Protein AF-A0A2W5A870-F1 (afdb_monomer)

Structure (mmCIF, N/CA/C/O backbone):
data_AF-A0A2W5A870-F1
#
_entry.id   AF-A0A2W5A870-F1
#
loop_
_atom_site.group_PDB
_atom_site.id
_atom_site.type_symbol
_atom_site.label_atom_id
_atom_site.label_alt_id
_atom_site.label_comp_id
_atom_site.label_asym_id
_atom_site.label_entity_id
_atom_site.label_seq_id
_atom_site.pdbx_PDB_ins_code
_atom_site.Cartn_x
_atom_site.Cartn_y
_atom_site.Cartn_z
_atom_site.occupancy
_atom_site.B_iso_or_equiv
_atom_site.auth_seq_id
_atom_site.auth_comp_id
_atom_site.auth_asym_id
_atom_site.auth_atom_id
_atom_site.pdbx_PDB_model_num
ATOM 1 N N . PRO A 1 1 ? -12.990 18.450 4.134 1.00 80.12 1 PRO A N 1
ATOM 2 C CA . PRO A 1 1 ? -13.232 18.215 2.689 1.00 80.12 1 PRO A CA 1
ATOM 3 C C . PRO A 1 1 ? -13.117 16.710 2.449 1.00 80.12 1 PRO A C 1
ATOM 5 O O . PRO A 1 1 ? -12.076 16.160 2.776 1.00 80.12 1 PRO A O 1
ATOM 8 N N . TRP A 1 2 ? -14.183 16.043 2.010 1.00 91.25 2 TRP A N 1
ATOM 9 C CA . TRP A 1 2 ? -14.187 14.601 1.727 1.00 91.25 2 TRP A CA 1
ATOM 10 C C . TRP A 1 2 ? -15.063 14.355 0.495 1.00 91.25 2 TRP A C 1
ATOM 12 O O . TRP A 1 2 ? -16.096 15.024 0.389 1.00 91.25 2 TRP A O 1
ATOM 22 N N . PRO A 1 3 ? -14.696 13.434 -0.412 1.00 95.00 3 PRO A N 1
ATOM 23 C CA . PRO A 1 3 ? -13.519 12.553 -0.382 1.00 95.00 3 PRO A CA 1
ATOM 24 C C . PRO A 1 3 ? -12.206 13.253 -0.792 1.00 95.00 3 PRO A C 1
ATOM 26 O O . PRO A 1 3 ? -12.227 14.290 -1.452 1.00 95.00 3 PRO A O 1
ATOM 29 N N . VAL A 1 4 ? -11.060 12.677 -0.406 1.00 97.00 4 VAL A N 1
ATOM 30 C CA . VAL A 1 4 ? -9.706 13.128 -0.784 1.00 97.00 4 VAL A CA 1
ATOM 31 C C . VAL A 1 4 ? -8.870 11.936 -1.245 1.00 97.00 4 VAL A C 1
ATOM 33 O O . VAL A 1 4 ? -8.801 10.916 -0.562 1.00 97.00 4 VAL A O 1
ATOM 36 N N . PHE A 1 5 ? -8.207 12.085 -2.388 1.00 96.75 5 PHE A N 1
ATOM 37 C CA . PHE A 1 5 ? -7.164 11.179 -2.860 1.00 96.75 5 PHE A CA 1
ATOM 38 C C . PHE A 1 5 ? -5.795 11.805 -2.589 1.00 96.75 5 PHE A C 1
ATOM 40 O O . PHE A 1 5 ? -5.595 12.988 -2.866 1.00 96.75 5 PHE A O 1
ATOM 47 N N . VAL A 1 6 ? -4.872 11.020 -2.038 1.00 96.44 6 VAL A N 1
ATOM 48 C CA . VAL A 1 6 ? -3.509 11.451 -1.711 1.00 96.44 6 VAL A CA 1
ATOM 49 C C . VAL A 1 6 ? -2.522 10.504 -2.379 1.00 96.44 6 VAL A C 1
ATOM 51 O O . VAL A 1 6 ? -2.672 9.286 -2.297 1.00 96.44 6 VAL A O 1
ATOM 54 N N . THR A 1 7 ? -1.509 11.082 -3.016 1.00 96.25 7 THR A N 1
ATOM 55 C CA . THR A 1 7 ? -0.355 10.375 -3.574 1.00 96.25 7 THR A CA 1
ATOM 56 C C . THR A 1 7 ? 0.895 11.231 -3.414 1.00 96.25 7 THR A C 1
ATOM 58 O O . THR A 1 7 ? 0.794 12.440 -3.183 1.00 96.25 7 THR A O 1
ATOM 61 N N . THR A 1 8 ? 2.067 10.619 -3.538 1.00 92.81 8 THR A N 1
ATOM 62 C CA . THR A 1 8 ? 3.353 11.319 -3.608 1.00 92.81 8 THR A CA 1
ATOM 63 C C . THR A 1 8 ? 3.679 11.728 -5.052 1.00 92.81 8 THR A C 1
ATOM 65 O O . THR A 1 8 ? 3.070 11.239 -6.006 1.00 92.81 8 THR A O 1
ATOM 68 N N . ALA A 1 9 ? 4.597 12.686 -5.216 1.00 92.62 9 ALA A N 1
ATOM 69 C CA . ALA A 1 9 ? 4.951 13.275 -6.516 1.00 92.62 9 ALA A CA 1
ATOM 70 C C . ALA A 1 9 ? 6.066 12.517 -7.268 1.00 92.62 9 ALA A C 1
ATOM 72 O O . ALA A 1 9 ? 6.375 12.839 -8.410 1.00 92.62 9 ALA A O 1
ATOM 73 N N . ASP A 1 10 ? 6.657 11.512 -6.633 1.00 92.69 10 ASP A N 1
ATOM 74 C CA . ASP A 1 10 ? 7.786 10.687 -7.083 1.00 92.69 10 ASP A CA 1
ATOM 75 C C . ASP A 1 10 ? 7.358 9.416 -7.843 1.00 92.69 10 ASP A C 1
ATOM 77 O O . ASP A 1 10 ? 8.145 8.480 -7.968 1.00 92.69 10 ASP A O 1
ATOM 81 N N . HIS A 1 11 ? 6.126 9.375 -8.371 1.00 90.12 11 HIS A N 1
ATOM 82 C CA . HIS A 1 11 ? 5.597 8.253 -9.162 1.00 90.12 11 HIS A CA 1
ATOM 83 C C . HIS A 1 11 ? 5.514 8.594 -10.661 1.00 90.12 11 HIS A C 1
ATOM 85 O O . HIS A 1 11 ? 4.417 8.839 -11.177 1.00 90.12 11 HIS A O 1
ATOM 91 N N . PRO A 1 12 ? 6.631 8.580 -11.411 1.00 92.69 12 PRO A N 1
ATOM 92 C CA . PRO A 1 12 ? 6.617 8.902 -12.841 1.00 92.69 12 PRO A CA 1
ATOM 93 C C . PRO A 1 12 ? 5.851 7.873 -13.687 1.00 92.69 12 PRO A C 1
ATOM 95 O O . PRO A 1 12 ? 5.438 8.174 -14.805 1.00 92.69 12 PRO A O 1
ATOM 98 N N . LEU A 1 13 ? 5.643 6.659 -13.166 1.00 95.06 13 LEU A N 1
ATOM 99 C CA . LEU A 1 13 ? 4.970 5.568 -13.875 1.00 95.06 13 LEU A CA 1
ATOM 100 C C . LEU A 1 13 ? 3.461 5.493 -13.614 1.00 95.06 13 LEU A C 1
ATOM 102 O O . LEU A 1 13 ? 2.789 4.689 -14.271 1.00 95.06 13 LEU A O 1
ATOM 106 N N . LEU A 1 14 ? 2.930 6.321 -12.702 1.00 96.06 14 LEU A N 1
ATOM 107 C CA . LEU A 1 14 ? 1.525 6.297 -12.297 1.00 96.06 14 LEU A CA 1
ATOM 108 C C . LEU A 1 14 ? 0.602 6.591 -13.483 1.00 96.06 14 LEU A C 1
ATOM 110 O O . LEU A 1 14 ? 0.727 7.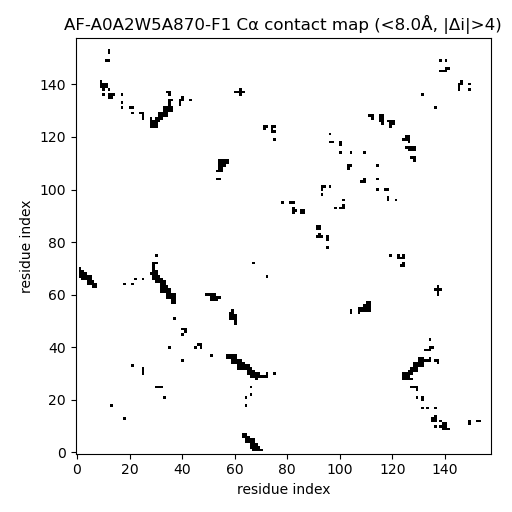606 -14.167 1.00 96.06 14 LEU A O 1
ATOM 114 N N . THR A 1 15 ? -0.377 5.716 -13.703 1.00 95.88 15 THR A N 1
ATOM 115 C CA . THR A 1 15 ? -1.345 5.856 -14.796 1.00 95.88 15 THR A CA 1
ATOM 116 C C . THR A 1 15 ? -2.757 6.117 -14.281 1.00 95.88 15 THR A C 1
ATOM 118 O O . THR A 1 15 ? -3.123 5.766 -13.157 1.00 95.88 15 THR A O 1
ATOM 121 N N . ARG A 1 16 ? -3.615 6.675 -15.148 1.00 96.38 16 ARG A N 1
ATOM 122 C CA . ARG A 1 16 ? -5.054 6.825 -14.861 1.00 96.38 16 ARG A CA 1
ATOM 123 C C . ARG A 1 16 ? -5.730 5.482 -14.565 1.00 96.38 16 ARG A C 1
ATOM 125 O O . ARG A 1 16 ? -6.651 5.442 -13.751 1.00 96.38 16 ARG A O 1
ATOM 132 N N . ALA A 1 17 ? -5.280 4.400 -15.205 1.00 97.19 17 ALA A N 1
ATOM 133 C CA . ALA A 1 17 ? -5.815 3.058 -14.993 1.00 97.19 17 ALA A CA 1
ATOM 134 C C . ALA A 1 17 ? -5.511 2.549 -13.57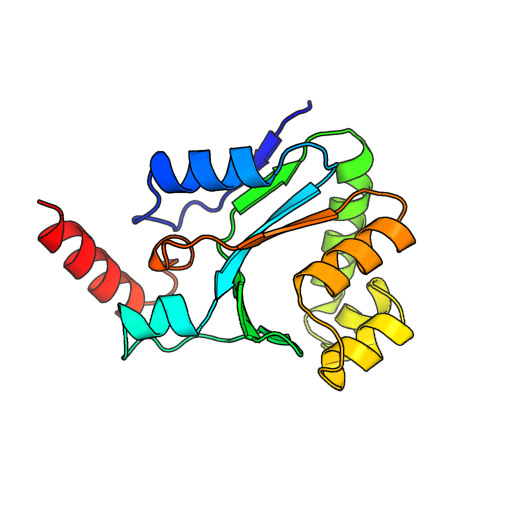6 1.00 97.19 17 ALA A C 1
ATOM 136 O O . ALA A 1 17 ? -6.426 2.089 -12.896 1.00 97.19 17 ALA A O 1
ATOM 137 N N . MET A 1 18 ? -4.275 2.729 -13.094 1.00 97.88 18 MET A N 1
ATOM 138 C CA . MET A 1 18 ? -3.889 2.386 -11.717 1.00 97.88 18 MET A CA 1
ATOM 139 C C . MET A 1 18 ? -4.719 3.162 -10.690 1.00 97.88 18 MET A C 1
ATOM 141 O O . MET A 1 18 ? -5.266 2.570 -9.761 1.00 97.88 18 MET A O 1
ATOM 145 N N . VAL A 1 19 ? -4.872 4.479 -10.885 1.00 97.75 19 VAL A N 1
ATOM 146 C CA . VAL A 1 19 ? -5.686 5.326 -9.996 1.00 97.75 19 VAL A CA 1
ATOM 147 C C . VAL A 1 19 ? -7.150 4.879 -10.003 1.00 97.75 19 VAL A C 1
ATOM 149 O O . VAL A 1 19 ? -7.763 4.767 -8.945 1.00 97.75 19 VAL A O 1
ATOM 152 N N . SER A 1 20 ? -7.710 4.568 -11.173 1.00 97.88 20 SER A N 1
ATOM 153 C CA . SER A 1 20 ? -9.102 4.111 -11.289 1.00 97.88 20 SER A CA 1
ATOM 154 C C . SER A 1 20 ? -9.318 2.758 -10.608 1.00 97.88 20 SER A C 1
ATOM 156 O O . SER A 1 20 ? -10.281 2.602 -9.860 1.00 97.88 20 SER A O 1
ATOM 158 N N . ALA A 1 21 ? -8.402 1.804 -10.808 1.00 98.12 21 ALA A N 1
ATOM 159 C CA . ALA A 1 21 ? -8.433 0.501 -10.146 1.00 98.12 21 ALA A CA 1
ATOM 160 C C . ALA A 1 21 ? -8.337 0.645 -8.619 1.00 98.12 21 ALA A C 1
ATOM 162 O O . ALA A 1 21 ? -9.106 0.021 -7.885 1.00 98.12 21 ALA A O 1
ATOM 163 N N . PHE A 1 22 ? -7.453 1.527 -8.141 1.00 98.44 22 PHE A N 1
ATOM 164 C CA . PHE A 1 22 ? -7.332 1.832 -6.721 1.00 98.44 22 PHE A CA 1
ATOM 165 C C . PHE A 1 22 ? -8.630 2.403 -6.139 1.00 98.44 22 PHE A C 1
ATOM 167 O O . PHE A 1 22 ? -9.137 1.883 -5.145 1.00 98.44 22 PHE A O 1
ATOM 174 N N . LEU A 1 23 ? -9.186 3.447 -6.761 1.00 98.00 23 LEU A N 1
ATOM 175 C CA . LEU A 1 23 ? -10.393 4.116 -6.271 1.00 98.00 23 LEU A CA 1
ATOM 176 C C . LEU A 1 23 ? -11.621 3.197 -6.307 1.00 98.00 23 LEU A C 1
ATOM 178 O O . LEU A 1 23 ? -12.424 3.232 -5.377 1.00 98.00 23 LEU A O 1
ATOM 182 N N . ALA A 1 24 ? -11.740 2.335 -7.321 1.00 97.25 24 ALA A N 1
ATOM 183 C CA . ALA A 1 24 ? -12.781 1.309 -7.367 1.00 97.25 24 ALA A CA 1
ATOM 184 C C . ALA A 1 24 ? -12.626 0.296 -6.219 1.00 97.25 24 ALA A C 1
ATOM 186 O O . ALA A 1 24 ? -13.591 -0.018 -5.522 1.00 97.25 24 ALA A O 1
ATOM 187 N N . GLY A 1 25 ? -11.397 -0.167 -5.967 1.00 96.94 25 GLY A N 1
ATOM 188 C CA . GLY A 1 25 ? -11.092 -1.051 -4.842 1.00 96.94 25 GLY A CA 1
ATOM 189 C C . GLY A 1 25 ? -11.293 -0.396 -3.472 1.00 96.94 25 GLY A C 1
ATOM 190 O O . GLY A 1 25 ? -11.552 -1.099 -2.498 1.00 96.94 25 GLY A O 1
ATOM 191 N N . ALA A 1 26 ? -11.205 0.934 -3.390 1.00 96.88 26 ALA A N 1
ATOM 192 C CA . ALA A 1 26 ? -11.371 1.726 -2.173 1.00 96.88 26 ALA A CA 1
ATOM 193 C C . ALA A 1 26 ? -12.838 2.015 -1.799 1.00 96.88 26 ALA A C 1
ATOM 195 O O . ALA A 1 26 ? -13.084 2.685 -0.794 1.00 96.88 26 ALA A O 1
ATOM 196 N N . ALA A 1 27 ? -13.812 1.519 -2.566 1.00 93.81 27 ALA A N 1
ATOM 197 C CA . ALA A 1 27 ? -15.225 1.731 -2.277 1.00 93.81 27 ALA A CA 1
ATOM 198 C C . ALA A 1 27 ? -15.625 1.249 -0.864 1.00 93.81 27 ALA A C 1
ATOM 200 O O . ALA A 1 27 ? -15.074 0.286 -0.307 1.00 93.81 27 ALA A O 1
ATOM 201 N N . ASP A 1 28 ? -16.607 1.943 -0.284 1.00 93.94 28 ASP A N 1
ATOM 202 C CA . ASP A 1 28 ? -17.255 1.596 0.985 1.00 93.94 28 ASP A CA 1
ATOM 203 C C . ASP A 1 28 ? -16.289 1.421 2.172 1.00 93.94 28 ASP A C 1
ATOM 205 O O . ASP A 1 28 ? -16.403 0.489 2.976 1.00 93.94 28 ASP A O 1
ATOM 209 N N . CYS A 1 29 ? -15.296 2.302 2.291 1.00 96.56 29 CYS A N 1
ATOM 210 C CA . CYS A 1 29 ? -14.446 2.389 3.477 1.00 96.56 29 CYS A CA 1
ATOM 211 C C . CYS A 1 29 ? -14.134 3.845 3.833 1.00 96.56 29 CYS A C 1
ATOM 213 O O . CYS A 1 29 ? -14.334 4.740 3.021 1.00 96.56 29 CYS A O 1
ATOM 215 N N . ASP A 1 30 ? -13.669 4.089 5.059 1.00 97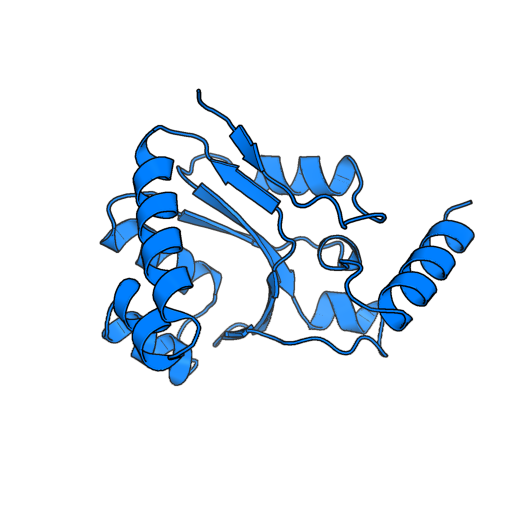.75 30 ASP A N 1
ATOM 216 C CA . ASP A 1 30 ? -13.261 5.429 5.491 1.00 97.75 30 ASP A CA 1
ATOM 217 C C . ASP A 1 30 ? -11.862 5.772 4.958 1.00 97.75 30 ASP A C 1
ATOM 219 O O . ASP A 1 30 ? -11.593 6.926 4.621 1.00 97.75 30 ASP A O 1
ATOM 223 N N . VAL A 1 31 ? -10.977 4.767 4.904 1.00 97.88 31 VAL A N 1
ATOM 224 C CA . VAL A 1 31 ? -9.572 4.887 4.498 1.00 97.88 31 VAL A CA 1
ATOM 225 C C . VAL A 1 31 ? -9.154 3.669 3.680 1.00 97.88 31 VAL A C 1
ATOM 227 O O . VAL A 1 31 ? -9.315 2.535 4.136 1.00 97.88 31 VAL A O 1
ATOM 230 N N . ALA A 1 32 ? -8.536 3.890 2.524 1.00 98.25 32 ALA A N 1
ATOM 231 C CA . ALA A 1 32 ? -7.865 2.843 1.762 1.00 98.25 32 ALA A CA 1
ATOM 232 C C . ALA A 1 32 ? -6.394 3.177 1.522 1.00 98.25 32 ALA A C 1
ATOM 234 O O . ALA A 1 32 ? -6.044 4.346 1.362 1.00 98.25 32 ALA A O 1
ATOM 235 N N . LEU A 1 33 ? -5.559 2.141 1.452 1.00 98.06 33 LEU A N 1
ATOM 236 C CA . LEU A 1 33 ? -4.177 2.223 0.981 1.00 98.06 33 LEU A CA 1
ATOM 237 C C . LEU A 1 33 ? -3.924 1.197 -0.124 1.00 98.06 33 LEU A C 1
ATOM 239 O O . LEU A 1 33 ? -4.456 0.082 -0.072 1.00 98.06 33 LEU A O 1
ATOM 243 N N . ALA A 1 34 ? -3.105 1.571 -1.102 1.00 98.19 34 ALA A N 1
ATOM 244 C CA . ALA A 1 34 ? -2.673 0.671 -2.159 1.00 98.19 34 ALA A CA 1
ATOM 245 C C . ALA A 1 34 ? -1.371 -0.058 -1.806 1.00 98.19 34 ALA A C 1
ATOM 247 O O . ALA A 1 34 ? -0.462 0.505 -1.187 1.00 98.19 34 ALA A O 1
ATOM 248 N N . ALA A 1 35 ? -1.266 -1.302 -2.259 1.00 98.12 35 ALA A N 1
ATOM 249 C CA . ALA A 1 35 ? -0.037 -2.078 -2.219 1.00 98.12 35 ALA A CA 1
ATOM 250 C C . ALA A 1 35 ? 0.111 -2.940 -3.475 1.00 98.12 35 ALA A C 1
ATOM 252 O O . ALA A 1 35 ? -0.864 -3.225 -4.164 1.00 98.12 35 ALA A O 1
ATOM 253 N N . VAL A 1 36 ? 1.330 -3.401 -3.724 1.00 97.81 36 VAL A N 1
ATOM 254 C CA . VAL A 1 36 ? 1.663 -4.392 -4.752 1.00 97.81 36 VAL A CA 1
ATOM 255 C C . VAL A 1 36 ? 2.270 -5.608 -4.065 1.00 97.81 36 VAL A C 1
ATOM 257 O O . VAL A 1 36 ? 3.079 -5.475 -3.140 1.00 97.81 36 VAL A O 1
ATOM 260 N N . GLU A 1 37 ? 1.883 -6.797 -4.514 1.00 97.81 37 GLU A N 1
ATOM 261 C CA . GLU A 1 37 ? 2.430 -8.058 -4.018 1.00 97.81 37 GLU A CA 1
ATOM 262 C C . GLU A 1 37 ? 3.755 -8.404 -4.728 1.00 97.81 37 GLU A C 1
ATOM 264 O O . GLU A 1 37 ? 3.975 -8.101 -5.905 1.00 97.81 37 GLU A O 1
ATOM 269 N N . ARG A 1 38 ? 4.684 -9.012 -3.988 1.00 97.25 38 ARG A N 1
ATOM 270 C CA . ARG A 1 38 ? 6.050 -9.306 -4.429 1.00 97.25 38 ARG A CA 1
ATOM 271 C C . ARG A 1 38 ? 6.104 -10.184 -5.672 1.00 97.25 38 ARG A C 1
ATOM 273 O O . ARG A 1 38 ? 6.974 -9.970 -6.510 1.00 97.25 38 ARG A O 1
ATOM 280 N N . HIS A 1 39 ? 5.237 -11.180 -5.784 1.00 96.19 39 HIS A N 1
ATOM 281 C CA . HIS A 1 39 ? 5.143 -12.043 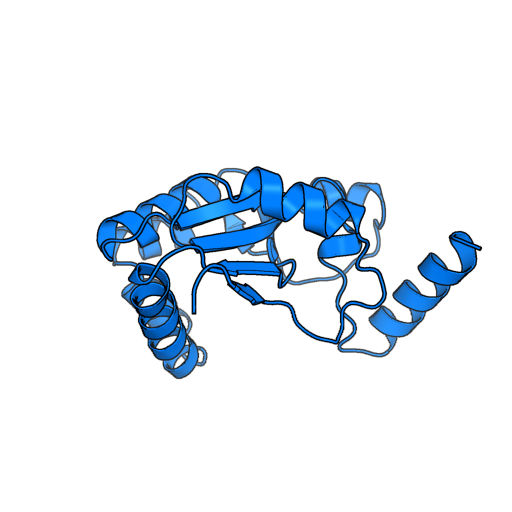-6.953 1.00 96.19 39 HIS A CA 1
ATOM 282 C C . HIS A 1 39 ? 4.805 -11.237 -8.208 1.00 96.19 39 HIS A C 1
ATOM 284 O O . HIS A 1 39 ? 5.504 -11.386 -9.205 1.00 96.19 39 HIS A O 1
ATOM 290 N N . ALA A 1 40 ? 3.824 -10.330 -8.144 1.00 96.38 40 ALA A N 1
ATOM 291 C CA . ALA A 1 40 ? 3.471 -9.465 -9.274 1.00 96.38 40 ALA A CA 1
ATOM 292 C C . ALA A 1 40 ? 4.650 -8.570 -9.699 1.00 96.38 40 ALA A C 1
ATOM 294 O O . ALA A 1 40 ? 4.954 -8.467 -10.887 1.00 96.38 40 ALA A O 1
ATOM 295 N N . MET A 1 41 ? 5.371 -7.993 -8.728 1.00 95.94 41 MET A N 1
ATOM 296 C CA . MET A 1 41 ? 6.582 -7.208 -9.000 1.00 95.94 41 MET A CA 1
ATOM 297 C C . MET A 1 41 ? 7.669 -8.041 -9.674 1.00 95.94 41 MET A C 1
ATOM 299 O O . MET A 1 41 ? 8.170 -7.657 -10.725 1.00 95.94 41 MET A O 1
ATOM 303 N N . LEU A 1 42 ? 8.036 -9.181 -9.092 1.00 95.69 42 LEU A N 1
ATOM 304 C CA . LEU A 1 42 ? 9.161 -9.978 -9.585 1.00 95.69 42 LEU A CA 1
ATOM 305 C C . LEU A 1 42 ? 8.841 -10.750 -10.867 1.00 95.69 42 LEU A C 1
ATOM 307 O O . LEU A 1 42 ? 9.766 -11.136 -11.573 1.00 95.69 42 LEU A O 1
ATOM 311 N N . ALA A 1 43 ? 7.562 -10.950 -11.191 1.00 95.81 43 ALA A N 1
ATOM 312 C CA . ALA A 1 43 ? 7.151 -11.515 -12.471 1.00 95.81 43 ALA A CA 1
ATOM 313 C C . ALA A 1 43 ? 7.482 -10.580 -13.646 1.00 95.81 43 ALA A C 1
ATOM 315 O O . ALA A 1 43 ? 7.865 -11.062 -14.710 1.00 95.81 43 ALA A O 1
ATOM 316 N N . ARG A 1 44 ? 7.359 -9.255 -13.461 1.00 94.19 44 ARG A N 1
ATOM 317 C CA .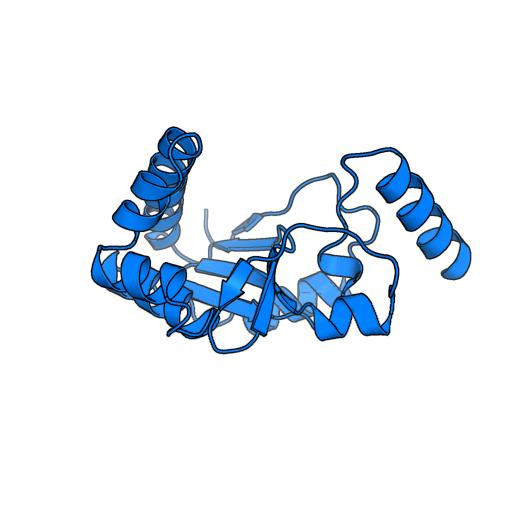 ARG A 1 44 ? 7.673 -8.258 -14.502 1.00 94.19 44 ARG A CA 1
ATOM 318 C C . ARG A 1 44 ? 9.077 -7.667 -14.365 1.00 94.19 44 ARG A C 1
ATOM 320 O O . ARG A 1 44 ? 9.718 -7.376 -15.368 1.00 94.19 44 ARG A O 1
ATOM 327 N N . TYR A 1 45 ? 9.567 -7.537 -13.134 1.00 93.06 45 TYR A N 1
ATOM 328 C CA . TYR A 1 45 ? 10.858 -6.939 -12.801 1.00 93.06 45 TYR A CA 1
ATOM 329 C C . TYR A 1 45 ? 11.659 -7.842 -11.850 1.00 93.06 45 TYR A C 1
ATOM 331 O O . TYR A 1 45 ? 11.761 -7.545 -10.655 1.00 93.06 45 TYR A O 1
ATOM 339 N N . PRO A 1 46 ? 12.249 -8.944 -12.355 1.00 92.38 46 PRO A N 1
ATOM 340 C CA . PRO A 1 46 ? 12.948 -9.934 -11.527 1.00 92.38 46 PRO A CA 1
ATOM 341 C C . PRO A 1 46 ? 14.097 -9.355 -10.689 1.00 92.38 46 PRO A C 1
ATOM 343 O O . PRO A 1 46 ? 14.348 -9.814 -9.576 1.00 92.38 46 PRO A O 1
ATOM 346 N N . GLU A 1 47 ? 14.754 -8.312 -11.198 1.00 87.62 47 GLU A N 1
ATOM 347 C CA . GLU A 1 47 ? 15.899 -7.656 -10.557 1.00 87.62 47 GLU A CA 1
ATOM 348 C C . GLU A 1 47 ? 15.502 -6.578 -9.530 1.00 87.62 47 GLU A C 1
ATOM 350 O O . GLU A 1 47 ? 16.375 -5.993 -8.882 1.00 87.62 47 GLU A O 1
ATOM 355 N N . ASN A 1 48 ? 14.204 -6.288 -9.350 1.00 86.88 48 ASN A N 1
ATOM 356 C CA . ASN A 1 48 ? 13.768 -5.215 -8.456 1.00 86.88 48 ASN A CA 1
ATOM 357 C C . ASN A 1 48 ? 14.106 -5.539 -6.989 1.00 86.88 48 ASN A C 1
ATOM 359 O O . ASN A 1 48 ? 13.646 -6.527 -6.403 1.00 86.88 48 ASN A O 1
ATOM 363 N N . LYS A 1 49 ? 14.904 -4.663 -6.370 1.00 84.62 49 LYS A N 1
ATOM 364 C CA . LYS A 1 49 ? 15.308 -4.758 -4.964 1.00 84.62 49 LYS A CA 1
ATOM 365 C C . LYS A 1 49 ? 14.615 -3.674 -4.152 1.00 84.62 49 LYS A C 1
ATOM 367 O O . LYS A 1 49 ? 14.999 -2.506 -4.207 1.00 84.62 49 LYS A O 1
ATOM 372 N N . ARG A 1 50 ? 13.652 -4.097 -3.334 1.00 88.19 50 ARG A N 1
ATOM 373 C CA . ARG A 1 50 ? 12.942 -3.244 -2.377 1.00 88.19 50 ARG A CA 1
ATOM 374 C C . ARG A 1 50 ? 12.628 -3.951 -1.069 1.00 88.19 50 ARG A C 1
ATOM 376 O O . ARG A 1 50 ? 12.741 -5.174 -0.952 1.00 88.19 50 ARG A O 1
ATOM 383 N N . THR A 1 51 ? 12.246 -3.155 -0.080 1.00 85.75 51 THR A N 1
ATOM 384 C CA . THR A 1 51 ? 11.794 -3.639 1.223 1.00 85.75 51 THR A CA 1
ATOM 385 C C . THR A 1 51 ? 10.399 -4.237 1.096 1.00 85.75 51 THR A C 1
ATOM 387 O O . THR A 1 51 ? 9.511 -3.634 0.506 1.00 85.75 51 THR A O 1
ATOM 390 N N . TRP A 1 52 ? 10.199 -5.418 1.681 1.00 92.56 52 TRP A N 1
ATOM 391 C CA . TRP A 1 52 ? 8.922 -6.125 1.645 1.00 92.56 52 TRP A CA 1
ATOM 392 C C . TRP A 1 52 ? 8.335 -6.274 3.045 1.00 92.56 52 TRP A C 1
ATOM 394 O O . TRP A 1 52 ? 8.969 -6.860 3.929 1.00 92.56 52 TRP A O 1
ATOM 404 N N . LEU A 1 53 ? 7.094 -5.830 3.226 1.00 91.75 53 LEU A N 1
ATOM 405 C CA . LEU A 1 53 ? 6.297 -6.138 4.408 1.00 91.75 53 LEU A CA 1
ATOM 406 C C . LEU A 1 53 ? 5.777 -7.572 4.290 1.00 91.75 53 LEU A C 1
ATOM 408 O O . LEU A 1 53 ? 4.999 -7.885 3.392 1.00 91.75 53 LEU A O 1
ATOM 412 N N . ARG A 1 54 ? 6.234 -8.463 5.173 1.00 94.00 54 ARG A N 1
ATOM 413 C CA . ARG A 1 54 ? 5.911 -9.896 5.117 1.00 94.00 54 ARG A CA 1
ATOM 414 C C . ARG A 1 54 ? 4.743 -10.230 6.037 1.00 94.00 54 ARG A C 1
ATOM 416 O O . ARG A 1 54 ? 4.826 -9.991 7.239 1.00 94.00 54 ARG A O 1
ATOM 423 N N . PHE A 1 55 ? 3.720 -10.855 5.473 1.00 95.38 55 PHE A N 1
ATOM 424 C CA . PHE A 1 55 ? 2.514 -11.316 6.155 1.00 95.38 55 PHE A CA 1
ATOM 425 C C . PHE A 1 55 ? 2.302 -12.814 5.899 1.00 95.38 55 PHE A C 1
ATOM 427 O O . PHE A 1 55 ? 3.085 -13.446 5.187 1.00 95.38 55 PHE A O 1
ATOM 434 N N . SER A 1 56 ? 1.271 -13.411 6.503 1.00 97.12 56 SER A N 1
ATOM 435 C CA . SER A 1 56 ? 0.970 -14.838 6.297 1.00 97.12 56 SER A CA 1
ATOM 436 C C . SER A 1 56 ? 0.525 -15.160 4.866 1.00 97.12 56 SER A C 1
ATOM 438 O O . SER A 1 56 ? 0.561 -16.315 4.463 1.00 97.12 56 SER A O 1
ATOM 440 N N . ASP A 1 57 ? 0.051 -14.152 4.132 1.00 97.00 57 ASP A N 1
ATOM 441 C CA . ASP A 1 57 ? -0.569 -14.251 2.808 1.00 97.00 57 ASP A CA 1
ATOM 442 C C . ASP A 1 57 ? 0.284 -13.629 1.693 1.00 97.00 57 ASP A C 1
ATOM 444 O O . ASP A 1 57 ? -0.225 -13.384 0.605 1.00 97.00 57 ASP A O 1
ATOM 448 N N . GLY A 1 58 ? 1.560 -13.339 1.952 1.00 96.31 58 GLY A N 1
ATOM 449 C CA . GLY A 1 58 ? 2.471 -12.817 0.937 1.00 96.31 58 GLY A CA 1
ATOM 450 C C . GLY A 1 58 ? 3.426 -11.761 1.464 1.00 96.31 58 GLY A C 1
ATOM 451 O O . GLY A 1 58 ? 3.601 -11.564 2.674 1.00 96.31 58 GLY A O 1
ATOM 452 N N . ALA A 1 59 ? 4.076 -11.084 0.526 1.00 96.69 59 ALA A N 1
ATOM 453 C CA . ALA A 1 59 ? 4.983 -9.996 0.830 1.00 96.69 59 ALA A CA 1
ATOM 454 C C . ALA A 1 59 ? 4.615 -8.789 -0.029 1.00 96.69 59 ALA A C 1
ATOM 456 O O . ALA A 1 59 ? 4.448 -8.917 -1.234 1.00 96.69 59 ALA A O 1
ATOM 457 N N . TYR A 1 60 ? 4.478 -7.624 0.589 1.00 97.25 60 TYR A N 1
ATOM 458 C CA . TYR A 1 60 ? 3.857 -6.467 -0.047 1.00 97.25 60 TYR A CA 1
ATOM 459 C C . TYR A 1 60 ? 4.748 -5.240 0.062 1.00 97.25 60 TYR A C 1
ATOM 461 O O . TYR A 1 60 ? 5.498 -5.093 1.031 1.00 97.25 60 TYR A O 1
ATOM 469 N N . SER A 1 61 ? 4.638 -4.351 -0.916 1.00 94.75 61 SER A N 1
ATOM 470 C CA . SER A 1 61 ? 5.172 -2.995 -0.830 1.00 94.75 61 SER A CA 1
ATOM 471 C C . SER A 1 61 ? 4.047 -1.989 -1.023 1.00 94.75 61 SER A C 1
ATOM 473 O O . SER A 1 61 ? 3.112 -2.251 -1.780 1.00 94.75 61 SER A O 1
ATOM 475 N N . GLY A 1 62 ? 4.123 -0.860 -0.322 1.00 94.94 62 GLY A N 1
ATOM 476 C CA . GLY A 1 62 ? 3.178 0.236 -0.509 1.00 94.94 62 GLY A CA 1
ATOM 477 C C . GLY A 1 62 ? 3.294 0.823 -1.915 1.00 94.94 62 GLY A C 1
ATOM 478 O O . GLY A 1 62 ? 4.371 0.811 -2.505 1.00 94.94 62 GLY A O 1
ATOM 479 N N . ALA A 1 63 ? 2.173 1.319 -2.432 1.00 95.75 63 ALA A N 1
ATOM 480 C CA . ALA A 1 63 ? 2.104 2.032 -3.710 1.00 95.75 63 ALA A CA 1
ATOM 481 C C . ALA A 1 63 ? 1.839 3.537 -3.527 1.00 95.75 63 ALA A C 1
ATOM 483 O O . ALA A 1 63 ? 1.425 4.212 -4.456 1.00 95.75 63 ALA A O 1
ATOM 484 N N . ASN A 1 64 ? 1.982 4.041 -2.293 1.00 95.19 64 ASN A N 1
ATOM 485 C CA . ASN A 1 64 ? 1.793 5.445 -1.912 1.00 95.19 64 ASN A CA 1
ATOM 486 C C . ASN A 1 64 ? 0.468 6.092 -2.365 1.00 95.19 64 ASN A C 1
ATOM 488 O O . ASN A 1 64 ? 0.350 7.313 -2.360 1.00 95.19 64 ASN A O 1
ATOM 492 N N . LEU A 1 65 ? -0.556 5.292 -2.682 1.00 97.69 65 LEU A N 1
ATOM 493 C CA . LEU A 1 65 ? -1.904 5.767 -2.979 1.00 97.69 65 LEU A CA 1
ATOM 494 C C . LEU A 1 65 ? -2.795 5.602 -1.753 1.00 97.69 65 LEU A C 1
ATOM 496 O O . LEU A 1 65 ? -2.902 4.503 -1.195 1.00 97.69 65 LEU A O 1
ATOM 500 N N . PHE A 1 66 ? -3.481 6.679 -1.376 1.00 97.75 66 PHE A N 1
ATOM 501 C CA . PHE A 1 66 ? -4.397 6.698 -0.242 1.00 97.75 66 PHE A CA 1
ATOM 502 C C . PHE A 1 66 ? -5.725 7.350 -0.624 1.00 97.75 66 PHE A C 1
ATOM 504 O O . PHE A 1 66 ? -5.761 8.393 -1.277 1.00 97.75 66 PHE A O 1
ATOM 511 N N . ALA A 1 67 ? -6.831 6.752 -0.190 1.00 98.12 67 ALA A N 1
ATOM 512 C CA . ALA A 1 67 ? -8.166 7.319 -0.334 1.00 98.12 67 ALA A CA 1
ATOM 513 C C . ALA A 1 67 ? -8.733 7.589 1.055 1.00 98.12 67 ALA A C 1
ATOM 515 O O . ALA A 1 67 ? -8.782 6.690 1.892 1.00 98.12 67 ALA A O 1
ATOM 516 N N . LEU A 1 68 ? -9.153 8.825 1.294 1.00 97.75 68 LEU A N 1
ATOM 517 C CA . LEU A 1 68 ? -9.740 9.288 2.543 1.00 97.75 68 LEU A CA 1
ATOM 518 C C . LEU A 1 68 ? -11.177 9.719 2.238 1.00 97.75 68 LEU A C 1
ATOM 520 O O . LEU A 1 68 ? -11.417 10.794 1.686 1.00 97.75 68 LEU A O 1
ATOM 524 N N . ALA A 1 69 ? -12.140 8.849 2.520 1.00 97.31 69 ALA A N 1
ATOM 525 C CA . ALA A 1 69 ? -13.500 9.012 2.009 1.00 97.31 69 ALA A CA 1
ATOM 526 C C . ALA A 1 69 ? -14.429 9.760 2.972 1.00 97.31 69 ALA A C 1
ATOM 528 O O . ALA A 1 69 ? -15.410 10.360 2.535 1.00 97.31 69 ALA A O 1
ATOM 529 N N . THR A 1 70 ? -14.145 9.732 4.278 1.00 97.00 70 THR A N 1
ATOM 530 C CA . THR A 1 70 ? -15.041 10.284 5.306 1.00 97.00 70 THR A CA 1
ATOM 531 C C . THR A 1 70 ? -14.273 11.047 6.389 1.00 97.00 70 THR A C 1
ATOM 533 O O . THR A 1 70 ? -13.067 10.849 6.547 1.00 97.00 70 THR A O 1
ATOM 536 N N . PRO A 1 71 ? -14.955 11.853 7.232 1.00 96.69 71 PRO A N 1
ATOM 537 C CA . PRO A 1 71 ? -14.329 12.498 8.388 1.00 96.69 71 PRO A CA 1
ATOM 538 C C . PRO A 1 71 ? -13.623 11.547 9.360 1.00 96.69 71 PRO A C 1
ATOM 540 O O . PRO A 1 71 ? -12.741 11.981 10.098 1.00 96.69 71 PRO A O 1
ATOM 543 N N . ARG A 1 72 ? -13.962 10.248 9.367 1.00 96.38 72 ARG A N 1
ATOM 544 C CA . ARG A 1 72 ? -13.269 9.264 10.213 1.00 96.38 72 ARG A CA 1
ATOM 545 C C . ARG A 1 72 ? -11.822 9.039 9.785 1.00 96.38 72 ARG A C 1
ATOM 547 O O . ARG A 1 72 ? -11.025 8.605 10.614 1.00 96.38 72 ARG A O 1
ATOM 554 N N . ALA A 1 73 ? -11.464 9.394 8.550 1.00 95.31 73 ALA A N 1
ATOM 555 C CA . ALA A 1 73 ? -10.093 9.343 8.060 1.00 95.31 73 ALA A CA 1
ATOM 556 C C . ALA A 1 73 ? -9.123 10.203 8.886 1.00 95.31 73 ALA A C 1
ATOM 558 O O . ALA A 1 73 ? -7.949 9.855 8.981 1.00 95.31 73 ALA A O 1
ATOM 559 N N . VAL A 1 74 ? -9.605 11.256 9.562 1.00 94.88 74 VAL A N 1
ATOM 560 C CA . VAL A 1 74 ? -8.787 12.048 10.501 1.00 94.88 74 VAL A CA 1
ATOM 561 C C . VAL A 1 74 ? -8.166 11.158 11.577 1.00 94.88 74 VAL A C 1
ATOM 563 O O . VAL A 1 74 ? -6.979 11.270 11.841 1.00 94.88 74 VAL A O 1
ATOM 566 N N . ARG A 1 75 ? -8.912 10.180 12.111 1.00 93.19 75 ARG A N 1
ATOM 567 C CA . ARG A 1 75 ? -8.380 9.244 13.117 1.00 93.19 75 ARG A CA 1
ATOM 568 C C . ARG A 1 75 ? -7.249 8.378 12.576 1.00 93.19 75 ARG A C 1
ATOM 570 O O . ARG A 1 75 ? -6.341 8.021 13.318 1.00 93.19 75 ARG A O 1
ATOM 577 N N . ALA A 1 76 ? -7.315 8.009 11.299 1.00 92.25 76 ALA A N 1
ATOM 578 C CA . ALA A 1 76 ? -6.246 7.256 10.661 1.00 92.25 76 ALA A CA 1
ATOM 579 C C . ALA A 1 76 ? -5.002 8.124 10.450 1.00 92.25 76 ALA A C 1
ATOM 581 O O . ALA A 1 76 ? -3.896 7.636 10.656 1.00 92.25 76 ALA A O 1
ATOM 582 N N . LEU A 1 77 ? -5.181 9.400 10.097 1.00 92.38 77 LEU A N 1
ATOM 583 C CA . LEU A 1 77 ? -4.087 10.366 9.994 1.00 92.38 77 LEU A CA 1
ATOM 584 C C . LEU A 1 77 ? -3.443 10.640 11.359 1.00 92.38 77 LEU A C 1
ATOM 586 O O . LEU A 1 77 ? -2.220 10.664 11.448 1.00 92.38 77 LEU A O 1
ATOM 590 N N . ASP A 1 78 ? -4.238 10.773 12.423 1.00 91.50 78 ASP A N 1
ATOM 591 C CA . ASP A 1 78 ? -3.735 10.929 13.792 1.00 91.50 78 ASP A CA 1
ATOM 592 C C . ASP A 1 78 ? -2.926 9.697 14.218 1.00 91.50 78 ASP A C 1
ATOM 594 O O . ASP A 1 78 ? -1.794 9.823 14.687 1.00 91.50 78 ASP A O 1
ATOM 598 N N . LEU A 1 79 ? -3.473 8.497 13.985 1.00 88.00 79 LEU A N 1
ATOM 599 C CA . LEU A 1 79 ? -2.790 7.232 14.258 1.00 88.00 79 LEU A CA 1
ATOM 600 C C . LEU A 1 79 ? -1.480 7.114 13.467 1.00 88.00 79 LEU A C 1
ATOM 602 O O . LEU A 1 79 ? -0.463 6.708 14.026 1.00 88.00 79 LEU A O 1
ATOM 606 N N . TRP A 1 80 ? -1.495 7.483 12.184 1.00 86.81 80 TRP A N 1
ATOM 607 C CA . TRP A 1 80 ? -0.308 7.500 11.330 1.00 86.81 80 TRP A CA 1
ATOM 608 C C . TRP A 1 80 ? 0.737 8.503 11.827 1.00 86.81 80 TRP A C 1
ATOM 610 O O . TRP A 1 80 ? 1.910 8.164 11.930 1.00 86.81 80 TRP A O 1
ATOM 620 N N . SER A 1 81 ? 0.318 9.711 12.204 1.00 88.00 81 SER A N 1
ATOM 621 C CA . SER A 1 81 ? 1.200 10.745 12.751 1.00 88.00 81 SER A CA 1
ATOM 622 C C . SER A 1 81 ? 1.889 10.284 14.042 1.00 88.00 81 SER A C 1
ATOM 624 O O . SER A 1 81 ? 3.100 10.451 14.192 1.00 88.00 81 SER A O 1
ATOM 626 N N . MET A 1 82 ? 1.151 9.630 14.948 1.00 84.69 82 MET A N 1
ATOM 627 C CA . MET A 1 82 ? 1.718 9.033 16.168 1.00 84.69 82 MET A CA 1
ATOM 628 C C . MET A 1 82 ? 2.708 7.904 15.846 1.00 84.69 82 MET A C 1
ATOM 630 O O . MET A 1 82 ? 3.798 7.843 16.418 1.00 84.69 82 MET A O 1
ATOM 634 N N . ALA A 1 83 ? 2.348 7.033 14.903 1.00 81.69 83 ALA A N 1
ATOM 635 C CA . ALA A 1 83 ? 3.194 5.949 14.417 1.00 81.69 83 ALA A CA 1
ATOM 636 C C . ALA A 1 83 ? 4.513 6.458 13.804 1.00 81.69 83 ALA A C 1
ATOM 638 O O . ALA A 1 83 ? 5.586 5.937 14.122 1.00 81.69 83 ALA A O 1
ATOM 639 N N . GLU A 1 84 ? 4.451 7.501 12.978 1.00 81.69 84 GLU A N 1
ATOM 640 C CA . GLU A 1 84 ? 5.598 8.066 12.263 1.00 81.69 84 GLU A CA 1
ATOM 641 C C . GLU A 1 84 ? 6.612 8.723 13.211 1.00 81.69 84 GLU A C 1
ATOM 643 O O . GLU A 1 84 ? 7.826 8.565 13.050 1.00 81.69 84 GLU A O 1
ATOM 648 N N . GLN A 1 85 ? 6.137 9.386 14.270 1.00 80.81 85 GLN A N 1
ATOM 649 C CA . GLN A 1 85 ? 7.005 9.931 15.326 1.00 80.81 85 GLN A CA 1
ATOM 650 C C . GLN A 1 85 ? 7.832 8.834 16.018 1.00 80.81 85 GLN A C 1
ATOM 652 O O . GLN A 1 85 ? 8.970 9.061 16.440 1.00 80.81 85 GLN A O 1
ATOM 657 N N . ASP A 1 86 ? 7.289 7.618 16.077 1.00 76.75 86 ASP A N 1
ATOM 658 C CA . ASP A 1 86 ? 7.924 6.443 16.662 1.00 76.75 86 ASP A CA 1
ATOM 659 C C . ASP A 1 86 ? 8.658 5.551 15.652 1.00 76.75 86 ASP A C 1
ATOM 661 O O . ASP A 1 86 ? 9.226 4.532 16.059 1.00 76.75 86 ASP A O 1
ATOM 665 N N . ARG A 1 87 ? 8.748 5.938 14.367 1.00 70.25 87 ARG A N 1
ATOM 666 C CA . ARG A 1 87 ? 9.350 5.117 13.293 1.00 70.25 87 ARG A CA 1
ATOM 667 C C . ARG A 1 87 ? 10.773 4.640 13.593 1.00 70.25 87 ARG A C 1
ATOM 669 O O . ARG A 1 87 ? 11.187 3.569 13.161 1.00 70.25 87 ARG A O 1
ATOM 676 N N . LYS A 1 88 ? 11.526 5.408 14.392 1.00 63.91 88 LYS A N 1
ATOM 677 C CA . LYS A 1 88 ? 12.893 5.064 14.831 1.00 63.91 88 LYS A CA 1
ATOM 678 C C . LYS A 1 88 ? 12.937 3.885 15.813 1.00 63.91 88 LYS A C 1
ATOM 680 O O . LYS A 1 88 ? 14.004 3.325 16.044 1.00 63.91 88 LYS A O 1
ATOM 685 N N . LYS A 1 89 ? 11.802 3.504 16.405 1.00 67.00 89 LYS A N 1
ATOM 686 C CA . LYS A 1 89 ? 11.663 2.347 17.295 1.00 67.00 89 LYS A CA 1
ATOM 687 C C . LYS A 1 89 ? 10.588 1.427 16.731 1.00 67.00 89 LYS A C 1
ATOM 689 O O . LYS A 1 89 ? 9.446 1.463 17.176 1.00 67.00 89 LYS A O 1
ATOM 694 N N . ALA A 1 90 ? 10.985 0.568 15.789 1.00 57.31 90 ALA A N 1
ATOM 695 C CA . ALA A 1 90 ? 10.106 -0.365 15.076 1.00 57.31 90 ALA A CA 1
ATOM 696 C C . ALA A 1 90 ? 9.116 -1.114 15.989 1.00 57.31 90 ALA A C 1
ATOM 698 O O . ALA A 1 90 ? 7.973 -1.325 15.611 1.00 57.31 90 ALA A O 1
ATOM 699 N N . PHE A 1 91 ? 9.511 -1.455 17.221 1.00 60.25 91 PHE A N 1
ATOM 700 C CA . PHE A 1 91 ? 8.605 -2.058 18.198 1.00 60.25 91 PHE A CA 1
ATOM 701 C C . PHE A 1 91 ? 7.409 -1.150 18.527 1.00 60.25 91 PHE A C 1
ATOM 703 O O . PHE A 1 91 ? 6.273 -1.604 18.451 1.00 60.25 91 PHE A O 1
ATOM 710 N N . ARG A 1 92 ? 7.644 0.137 18.832 1.00 65.12 92 ARG A N 1
ATOM 711 C CA . ARG A 1 92 ? 6.601 1.110 19.213 1.00 65.12 92 ARG A CA 1
ATOM 712 C C . ARG A 1 92 ? 5.625 1.401 18.080 1.00 65.12 92 ARG A C 1
ATOM 714 O O . ARG A 1 92 ? 4.437 1.522 18.351 1.00 65.12 92 ARG A O 1
ATOM 721 N N . LEU A 1 93 ? 6.100 1.388 16.834 1.00 65.00 93 LEU A N 1
ATOM 722 C CA . LEU A 1 93 ? 5.253 1.510 15.646 1.00 65.00 93 LEU A CA 1
ATOM 723 C C . LEU A 1 93 ? 4.101 0.491 15.660 1.00 65.00 93 LEU A C 1
ATOM 725 O O . LEU A 1 93 ? 2.944 0.855 15.478 1.00 65.00 93 LEU A O 1
ATOM 729 N N . PHE A 1 94 ? 4.397 -0.784 15.933 1.00 67.62 94 PHE A N 1
ATOM 730 C CA . PHE A 1 94 ? 3.373 -1.829 15.920 1.00 67.62 94 PHE A CA 1
ATOM 731 C C . PHE A 1 94 ? 2.404 -1.755 17.112 1.00 67.62 94 PHE A C 1
ATOM 733 O O . PHE A 1 94 ? 1.246 -2.160 16.983 1.00 67.62 94 PHE A O 1
ATOM 740 N N . TRP A 1 95 ? 2.835 -1.216 18.258 1.00 74.31 95 TRP A N 1
ATOM 741 C CA . TRP A 1 95 ? 1.986 -1.081 19.450 1.00 74.31 95 TRP A CA 1
ATOM 742 C C . TRP A 1 95 ? 0.802 -0.142 19.253 1.00 74.31 95 TRP A C 1
ATOM 744 O O . TRP A 1 95 ? -0.262 -0.413 19.813 1.00 74.31 95 TRP A O 1
ATOM 754 N N . HIS A 1 96 ? 0.945 0.886 18.412 1.00 75.50 96 HIS A N 1
ATOM 755 C CA . HIS A 1 96 ? -0.144 1.806 18.054 1.00 75.50 96 HIS A CA 1
ATOM 756 C C . HIS A 1 96 ? -1.330 1.078 17.404 1.00 75.50 96 HIS A C 1
ATOM 758 O O . HIS A 1 96 ? -2.488 1.434 17.608 1.00 75.50 96 HIS A O 1
ATOM 764 N N . PHE A 1 97 ? -1.065 -0.026 16.701 1.00 75.25 97 PHE A N 1
ATOM 765 C CA . PHE A 1 97 ? -2.097 -0.872 16.095 1.00 75.25 97 PHE A CA 1
ATOM 766 C C . PHE A 1 97 ? -2.585 -1.994 17.033 1.00 75.25 97 PHE A C 1
ATOM 768 O O . PHE A 1 97 ? -3.581 -2.669 16.751 1.00 75.25 97 PHE A O 1
ATOM 775 N N . GLY A 1 98 ? -1.922 -2.159 18.183 1.00 81.31 98 GLY A N 1
ATOM 776 C CA . GLY A 1 98 ? -2.300 -3.037 19.282 1.00 81.31 98 GLY A CA 1
ATOM 777 C C . GLY A 1 98 ? -1.397 -4.264 19.479 1.00 81.31 98 GLY A C 1
ATOM 778 O O . GLY A 1 98 ? -1.010 -4.885 18.491 1.00 81.31 98 GLY A O 1
ATOM 779 N N . PRO A 1 99 ? -1.143 -4.707 20.733 1.00 82.88 99 PRO A N 1
ATOM 780 C CA . PRO A 1 99 ? -0.222 -5.807 21.064 1.00 82.88 99 PRO A CA 1
ATOM 781 C C . PRO A 1 99 ? -0.443 -7.080 20.258 1.00 82.88 99 PRO A C 1
ATOM 783 O O . PRO A 1 99 ? 0.495 -7.669 19.734 1.00 82.88 99 PRO A O 1
ATOM 786 N N . LEU A 1 100 ? -1.701 -7.516 20.162 1.00 87.88 100 LEU A N 1
ATOM 787 C CA . LEU A 1 100 ? -2.042 -8.751 19.469 1.00 87.88 100 LEU A CA 1
ATOM 788 C C . LEU A 1 100 ? -1.776 -8.630 17.966 1.00 87.88 100 LEU A C 1
ATOM 790 O O . LEU A 1 100 ? -1.278 -9.566 17.352 1.00 87.88 100 LEU A O 1
ATOM 794 N N . LEU A 1 101 ? -2.088 -7.477 17.372 1.00 86.06 101 LEU A N 1
ATOM 795 C CA . LEU A 1 101 ? -1.862 -7.246 15.952 1.00 86.06 101 LEU A CA 1
ATOM 796 C C . LEU A 1 101 ? -0.364 -7.127 15.647 1.00 86.06 101 LEU A C 1
ATOM 798 O O . LEU A 1 101 ? 0.104 -7.731 14.686 1.00 86.06 101 LEU A O 1
ATOM 802 N 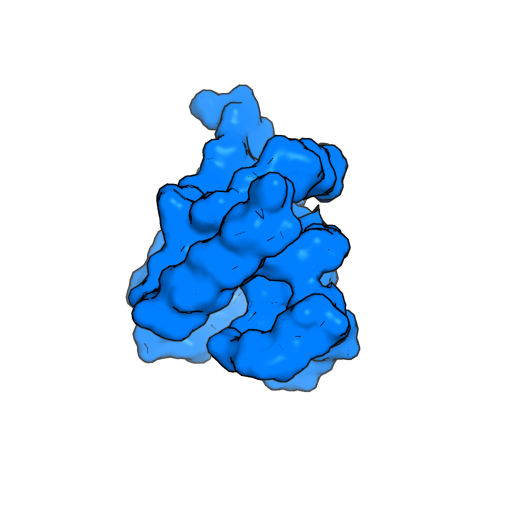N . ALA A 1 102 ? 0.382 -6.439 16.515 1.00 84.88 102 ALA A N 1
ATOM 803 C CA . ALA A 1 102 ? 1.838 -6.375 16.489 1.00 84.88 102 ALA A CA 1
ATOM 804 C C . ALA A 1 102 ? 2.465 -7.772 16.544 1.00 84.88 102 ALA A C 1
ATOM 806 O O . ALA A 1 102 ? 3.240 -8.141 15.664 1.00 84.88 102 ALA A O 1
ATOM 807 N N . LEU A 1 103 ? 2.073 -8.578 17.536 1.00 88.12 103 LEU A N 1
ATOM 808 C CA . LEU A 1 103 ? 2.552 -9.947 17.700 1.00 88.12 103 LEU A CA 1
ATOM 809 C C . LEU A 1 103 ? 2.251 -10.782 16.458 1.00 88.12 103 LEU A C 1
ATOM 811 O O . LEU A 1 103 ? 3.133 -11.478 15.961 1.00 88.12 103 LEU A O 1
ATOM 815 N N . ARG A 1 104 ? 1.030 -10.701 15.921 1.00 91.44 104 ARG A N 1
ATOM 816 C CA . ARG A 1 104 ? 0.647 -11.462 14.728 1.00 91.44 104 ARG A CA 1
ATOM 817 C C . ARG A 1 104 ? 1.375 -11.012 13.464 1.00 91.44 104 ARG A C 1
ATOM 819 O O . ARG A 1 104 ? 1.715 -11.861 12.648 1.00 91.44 104 ARG A O 1
ATOM 826 N N . ALA A 1 105 ? 1.647 -9.718 13.307 1.00 86.19 105 ALA A N 1
ATOM 827 C CA . ALA A 1 105 ? 2.440 -9.200 12.194 1.00 86.19 105 ALA A CA 1
ATOM 828 C C . ALA A 1 105 ? 3.905 -9.662 12.292 1.00 86.19 105 ALA A C 1
ATOM 830 O O . ALA A 1 105 ? 4.448 -10.199 11.330 1.00 86.19 105 ALA A O 1
ATOM 831 N N . ILE A 1 106 ? 4.515 -9.554 13.478 1.00 86.12 106 ILE A N 1
ATOM 832 C CA . ILE A 1 106 ? 5.899 -9.991 13.732 1.00 86.12 106 ILE A CA 1
ATOM 833 C C . ILE A 1 106 ? 6.042 -11.508 13.542 1.00 86.12 106 ILE A C 1
ATOM 835 O O . ILE A 1 106 ? 6.976 -11.968 12.888 1.00 86.12 106 ILE A O 1
ATOM 839 N N . THR A 1 107 ? 5.092 -12.288 14.065 1.00 90.69 107 THR A N 1
ATOM 840 C CA . THR A 1 107 ? 5.054 -13.756 13.914 1.00 90.69 107 THR A CA 1
ATOM 841 C C . THR A 1 107 ? 4.530 -14.212 12.552 1.00 90.69 107 THR A C 1
ATOM 843 O O . THR A 1 107 ? 4.519 -15.409 12.282 1.00 90.69 107 THR A O 1
ATOM 846 N N . ARG A 1 108 ? 4.115 -13.279 11.680 1.00 91.81 108 ARG A N 1
ATOM 847 C CA . ARG A 1 108 ? 3.561 -13.545 10.341 1.00 91.81 108 ARG A CA 1
ATOM 848 C C . ARG A 1 108 ? 2.375 -14.513 10.356 1.00 91.81 108 ARG A C 1
ATOM 850 O O . ARG A 1 108 ? 2.214 -15.330 9.458 1.00 91.81 108 ARG A O 1
ATOM 857 N N . THR A 1 109 ? 1.526 -14.406 11.372 1.00 95.19 109 THR A N 1
ATOM 858 C CA . THR A 1 109 ? 0.312 -15.224 11.553 1.00 95.19 109 THR A CA 1
ATOM 859 C C . THR A 1 109 ? -0.966 -14.474 11.166 1.00 95.19 109 THR A C 1
ATOM 861 O O . THR A 1 109 ? -2.078 -14.868 11.530 1.00 95.19 109 THR A O 1
ATOM 864 N N . ILE A 1 110 ? -0.835 -13.347 10.465 1.00 95.31 110 ILE A N 1
ATOM 865 C CA . ILE A 1 110 ? -1.948 -12.561 9.933 1.00 95.31 110 ILE A CA 1
ATOM 866 C C . ILE A 1 110 ? -1.642 -12.109 8.509 1.00 95.31 110 ILE A C 1
ATOM 868 O O . ILE A 1 110 ? -0.496 -11.791 8.197 1.00 95.31 110 ILE A O 1
ATOM 872 N N . GLY A 1 111 ? -2.679 -12.076 7.675 1.00 96.88 111 GLY A N 1
ATOM 873 C CA . GLY A 1 111 ? -2.604 -11.541 6.323 1.00 96.88 111 GLY A CA 1
ATOM 874 C C . GLY A 1 111 ? -2.686 -10.018 6.293 1.00 96.88 111 GLY A C 1
ATOM 875 O O . GLY A 1 111 ? -3.263 -9.411 7.205 1.00 96.88 111 GLY A O 1
ATOM 876 N N . PHE A 1 112 ? -2.147 -9.379 5.256 1.00 95.81 112 PHE A N 1
ATOM 877 C CA . PHE A 1 112 ? -2.025 -7.918 5.232 1.00 95.81 112 PHE A CA 1
ATOM 878 C C . PHE A 1 112 ? -3.395 -7.223 5.234 1.00 95.81 112 PHE A C 1
ATOM 880 O O . PHE A 1 112 ? -3.660 -6.343 6.059 1.00 95.81 112 PHE A O 1
ATOM 887 N N . ALA A 1 113 ? -4.328 -7.688 4.399 1.00 96.56 113 ALA A N 1
ATOM 888 C CA . ALA A 1 113 ? -5.685 -7.139 4.356 1.00 96.56 113 ALA A CA 1
ATOM 889 C C . ALA A 1 113 ? -6.425 -7.323 5.694 1.00 96.56 113 ALA A C 1
ATOM 891 O O . ALA A 1 113 ? -7.165 -6.442 6.140 1.00 96.56 113 ALA A O 1
ATOM 892 N N . ALA A 1 114 ? -6.214 -8.461 6.364 1.00 96.44 114 ALA A N 1
ATOM 893 C CA . ALA A 1 114 ? -6.781 -8.714 7.685 1.00 96.44 114 ALA A CA 1
ATOM 894 C C . ALA A 1 114 ? -6.164 -7.801 8.754 1.00 96.44 114 ALA A C 1
ATOM 896 O O . ALA A 1 114 ? -6.886 -7.336 9.642 1.00 96.44 114 ALA A O 1
ATOM 897 N N . ALA A 1 115 ? -4.864 -7.510 8.655 1.00 94.06 115 ALA A N 1
ATOM 898 C CA . ALA A 1 115 ? -4.176 -6.596 9.554 1.00 94.06 115 ALA A CA 1
ATOM 899 C C . ALA A 1 115 ? -4.709 -5.164 9.427 1.00 94.06 115 ALA A C 1
ATOM 901 O O . ALA A 1 115 ? -5.099 -4.580 10.439 1.00 94.06 115 ALA A O 1
ATOM 902 N N . ILE A 1 116 ? -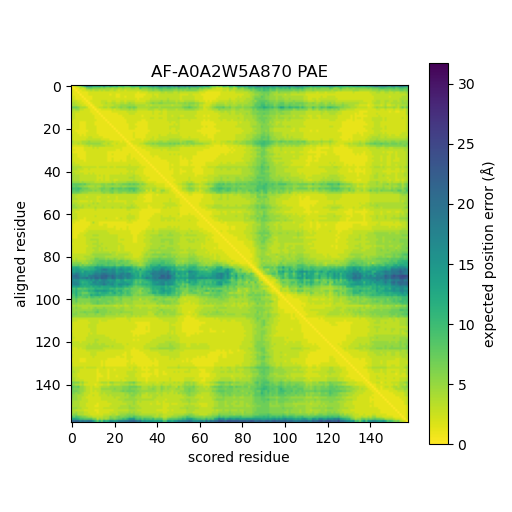4.839 -4.649 8.199 1.00 94.81 116 ILE A N 1
ATOM 903 C CA . ILE A 1 116 ? -5.412 -3.320 7.932 1.00 94.81 116 ILE A CA 1
ATOM 904 C C . ILE A 1 116 ? -6.847 -3.217 8.462 1.00 94.81 116 ILE A C 1
ATOM 906 O O . ILE A 1 116 ? -7.154 -2.308 9.235 1.00 94.81 116 ILE A O 1
ATOM 910 N N . ARG A 1 117 ? -7.718 -4.188 8.145 1.00 95.81 117 ARG A N 1
ATOM 911 C CA . ARG A 1 117 ? -9.102 -4.193 8.660 1.00 95.81 117 ARG A CA 1
ATOM 912 C C . ARG A 1 117 ? -9.157 -4.219 10.187 1.00 95.81 117 ARG A C 1
ATOM 914 O O . ARG A 1 117 ? -9.995 -3.542 10.780 1.00 95.81 117 ARG A O 1
ATOM 921 N N . SER A 1 118 ? -8.290 -5.006 10.825 1.00 94.31 118 SER A N 1
ATOM 922 C CA . SER A 1 118 ? -8.242 -5.121 12.289 1.00 94.31 118 SER A CA 1
ATOM 923 C C . SER A 1 118 ? -7.764 -3.824 12.943 1.00 94.31 118 SER A C 1
ATOM 925 O O . SER A 1 118 ? -8.363 -3.387 13.926 1.00 94.31 118 SER A O 1
ATOM 927 N N . ALA A 1 119 ? -6.739 -3.182 12.370 1.00 91.94 119 ALA A N 1
ATOM 928 C CA . ALA A 1 119 ? -6.246 -1.882 12.814 1.00 91.94 119 ALA A CA 1
ATOM 929 C C . ALA A 1 119 ? -7.334 -0.804 12.720 1.00 91.94 119 ALA A C 1
ATOM 931 O O . ALA A 1 119 ? -7.568 -0.093 13.696 1.00 91.94 119 ALA A O 1
ATOM 932 N N . GLY A 1 120 ? -8.048 -0.727 11.592 1.00 93.69 120 GLY A N 1
ATOM 933 C CA . GLY A 1 120 ? -9.148 0.224 11.425 1.00 93.69 120 GLY A CA 1
ATOM 934 C C . GLY A 1 120 ? -10.265 0.001 12.445 1.00 93.69 120 GLY A C 1
ATOM 935 O O . GLY A 1 120 ? -10.619 0.913 13.193 1.00 93.69 120 GLY A O 1
ATOM 936 N N . ARG A 1 121 ? -10.776 -1.237 12.545 1.00 93.56 121 ARG A N 1
ATOM 937 C CA . ARG A 1 121 ? -11.867 -1.580 13.478 1.00 93.56 121 ARG A CA 1
ATOM 938 C C . ARG A 1 121 ? -11.529 -1.213 14.920 1.00 93.56 121 ARG A C 1
ATOM 940 O O . ARG A 1 121 ? -12.369 -0.646 15.612 1.00 93.56 121 ARG A O 1
ATOM 947 N N . ARG A 1 122 ? -10.296 -1.488 15.357 1.00 91.75 122 ARG A N 1
ATOM 948 C CA . ARG A 1 122 ? -9.818 -1.155 16.707 1.00 91.75 122 ARG A CA 1
ATOM 949 C C . ARG A 1 122 ? -9.793 0.353 16.974 1.00 91.75 122 ARG A C 1
ATOM 951 O O . ARG A 1 122 ? -10.030 0.762 18.104 1.00 91.75 122 ARG A O 1
ATOM 958 N N . ASN A 1 123 ? -9.524 1.158 15.951 1.00 90.38 123 ASN A N 1
ATOM 959 C CA . ASN A 1 123 ? -9.410 2.615 16.053 1.00 90.38 123 ASN A CA 1
ATOM 960 C C . ASN A 1 123 ? -10.690 3.356 15.599 1.00 90.38 123 ASN A C 1
ATOM 962 O O . ASN A 1 123 ? -10.733 4.587 15.535 1.00 90.38 123 ASN A O 1
ATOM 966 N N . GLY A 1 124 ? -11.771 2.615 15.328 1.00 93.44 124 GLY A N 1
ATOM 967 C CA . GLY A 1 124 ? -13.090 3.166 15.025 1.00 93.44 124 GLY A CA 1
ATOM 968 C C . GLY A 1 124 ? -13.245 3.735 13.612 1.00 93.44 124 GLY A C 1
ATOM 969 O O . GLY A 1 124 ? -14.010 4.684 13.440 1.00 93.44 124 GLY A O 1
ATOM 970 N N . PHE A 1 125 ? -12.538 3.180 12.623 1.00 95.56 125 PHE A N 1
ATOM 971 C CA . PHE A 1 125 ? -12.712 3.505 11.201 1.00 95.56 125 PHE A CA 1
ATOM 972 C C . PHE A 1 125 ? -12.619 2.257 10.305 1.00 95.56 125 PHE A C 1
ATOM 974 O O . PHE A 1 125 ? -11.948 1.277 10.623 1.00 95.56 125 PHE A O 1
ATOM 981 N N . ALA A 1 126 ? -13.302 2.257 9.165 1.00 97.31 126 ALA A N 1
ATOM 982 C CA . ALA A 1 126 ? -13.213 1.198 8.168 1.00 97.31 126 ALA A CA 1
ATOM 983 C C . ALA A 1 126 ? -11.962 1.402 7.302 1.00 97.31 126 ALA A C 1
ATOM 985 O O . ALA A 1 126 ? -11.919 2.309 6.475 1.00 97.31 126 ALA A O 1
ATOM 986 N N . ALA A 1 127 ? -10.955 0.548 7.486 1.00 97.06 127 ALA A N 1
ATOM 987 C CA . ALA A 1 127 ? -9.724 0.562 6.701 1.00 97.06 127 ALA A CA 1
ATOM 988 C C . ALA A 1 127 ? -9.701 -0.576 5.673 1.00 97.06 127 ALA A C 1
ATOM 990 O O . ALA A 1 127 ? -10.085 -1.709 5.993 1.00 97.06 127 ALA A O 1
ATOM 991 N N . ARG A 1 128 ? -9.198 -0.299 4.468 1.00 98.19 128 ARG A N 1
ATOM 992 C CA . ARG A 1 128 ? -9.094 -1.275 3.380 1.00 98.19 128 ARG A CA 1
ATOM 993 C C . ARG A 1 128 ? -7.698 -1.284 2.758 1.00 98.19 128 ARG A C 1
ATOM 995 O O . ARG A 1 128 ? -7.108 -0.243 2.501 1.00 98.19 128 ARG A O 1
ATOM 1002 N N . LEU A 1 129 ? -7.190 -2.486 2.504 1.00 98.25 129 LEU A N 1
ATOM 1003 C CA . LEU A 1 129 ? -6.044 -2.697 1.628 1.00 98.25 129 LEU A CA 1
ATOM 1004 C C . LEU A 1 129 ? -6.563 -2.952 0.212 1.00 98.25 129 LEU A C 1
ATOM 1006 O O . LEU A 1 129 ? -7.420 -3.821 0.039 1.00 98.25 129 LEU A O 1
ATOM 1010 N N . VAL A 1 130 ? -6.023 -2.237 -0.769 1.00 98.50 130 VAL A N 1
ATOM 1011 C CA . VAL A 1 130 ? -6.257 -2.490 -2.193 1.00 98.50 130 VAL A CA 1
ATOM 1012 C C . VAL A 1 130 ? -4.950 -2.993 -2.795 1.00 98.50 130 VAL A C 1
ATOM 1014 O O . VAL A 1 130 ? -3.970 -2.256 -2.853 1.00 98.50 130 VAL A O 1
ATOM 1017 N N . VAL A 1 131 ? -4.913 -4.262 -3.193 1.00 98.25 131 VAL A N 1
ATOM 1018 C CA . VAL A 1 131 ? -3.747 -4.827 -3.882 1.00 98.25 131 VAL A CA 1
ATOM 1019 C C . VAL A 1 131 ? -3.918 -4.562 -5.373 1.00 98.25 131 VAL A C 1
ATOM 1021 O O . VAL A 1 131 ? -4.932 -4.957 -5.941 1.00 98.25 131 VAL A O 1
ATOM 1024 N N . LEU A 1 132 ? -2.972 -3.843 -5.974 1.00 98.25 132 LEU A N 1
ATOM 1025 C CA . LEU A 1 132 ? -2.972 -3.523 -7.398 1.00 98.25 132 LEU A CA 1
ATOM 1026 C C . LEU A 1 132 ? -2.225 -4.603 -8.181 1.00 98.25 132 LEU A C 1
ATOM 1028 O O . LEU A 1 132 ? -1.144 -5.031 -7.776 1.00 98.25 132 LEU A O 1
ATOM 1032 N N . ASP A 1 133 ? -2.792 -4.991 -9.323 1.00 95.81 133 ASP A N 1
ATOM 1033 C CA . ASP A 1 133 ? -2.194 -5.985 -10.222 1.00 95.81 133 ASP A CA 1
ATOM 1034 C C . ASP A 1 133 ? -0.996 -5.427 -10.996 1.00 95.81 133 ASP A C 1
ATOM 1036 O O . ASP A 1 133 ? -0.116 -6.178 -11.413 1.00 95.81 133 ASP A O 1
ATOM 1040 N N . ASP A 1 134 ? -0.959 -4.107 -11.203 1.00 96.38 134 ASP A N 1
ATOM 1041 C CA . ASP A 1 134 ? 0.127 -3.452 -11.917 1.00 96.38 134 ASP A CA 1
ATOM 1042 C C . ASP A 1 134 ? 1.280 -3.101 -10.960 1.00 96.38 134 ASP A C 1
ATOM 1044 O O . ASP A 1 134 ? 1.137 -2.184 -10.141 1.00 96.38 134 ASP A O 1
ATOM 1048 N N . PRO A 1 135 ? 2.431 -3.797 -11.038 1.00 95.06 135 PRO A N 1
ATOM 1049 C CA . PRO A 1 135 ? 3.527 -3.593 -10.105 1.00 95.06 135 PRO A CA 1
ATOM 1050 C C . PRO A 1 135 ? 4.190 -2.223 -10.208 1.00 95.06 135 PRO A C 1
ATOM 1052 O O . PRO A 1 135 ? 4.791 -1.764 -9.235 1.00 95.06 135 PRO A O 1
ATOM 1055 N N . GLU A 1 136 ? 4.061 -1.557 -11.354 1.00 95.56 136 GLU A N 1
ATOM 1056 C CA . GLU A 1 136 ? 4.628 -0.228 -11.586 1.00 95.56 136 GLU A CA 1
ATOM 1057 C C . GLU A 1 136 ? 4.008 0.829 -10.669 1.00 95.56 136 GLU A C 1
ATOM 1059 O O . GLU A 1 136 ? 4.657 1.824 -10.359 1.00 95.56 136 GLU A O 1
ATOM 1064 N N . ALA A 1 137 ? 2.800 0.578 -10.146 1.00 96.00 137 ALA A N 1
ATOM 1065 C CA . ALA A 1 137 ? 2.160 1.440 -9.157 1.00 96.00 137 ALA A CA 1
ATOM 1066 C C . ALA A 1 137 ? 2.968 1.567 -7.858 1.00 96.00 137 ALA A C 1
ATOM 1068 O O . ALA A 1 137 ? 2.779 2.525 -7.119 1.00 96.00 137 ALA A O 1
ATOM 1069 N N . ALA A 1 138 ? 3.844 0.605 -7.566 1.00 94.06 138 ALA A N 1
ATOM 1070 C CA . ALA A 1 138 ? 4.706 0.663 -6.400 1.00 94.06 138 ALA A CA 1
ATOM 1071 C C . ALA A 1 138 ? 6.117 1.167 -6.718 1.00 94.06 138 ALA A C 1
ATOM 1073 O O . ALA A 1 138 ? 6.939 1.142 -5.816 1.00 94.06 138 ALA A O 1
ATOM 1074 N N . ILE A 1 139 ? 6.431 1.571 -7.951 1.00 92.62 139 ILE A N 1
ATOM 1075 C CA . ILE A 1 139 ? 7.762 2.074 -8.315 1.00 92.62 139 ILE A CA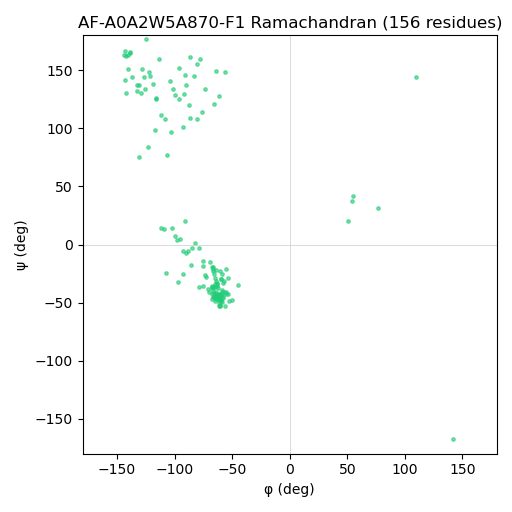 1
ATOM 1076 C C . ILE A 1 139 ? 7.789 3.599 -8.164 1.00 92.62 139 ILE A C 1
ATOM 1078 O O . ILE A 1 139 ? 7.318 4.343 -9.024 1.00 92.62 139 ILE A O 1
ATOM 1082 N N . ASP A 1 140 ? 8.370 4.025 -7.055 1.00 91.81 140 ASP A N 1
ATOM 1083 C CA . ASP A 1 140 ? 8.773 5.381 -6.715 1.00 91.81 140 ASP A CA 1
ATOM 1084 C C . ASP A 1 140 ? 10.259 5.612 -7.035 1.00 91.81 140 ASP A C 1
ATOM 1086 O O . ASP A 1 140 ? 11.057 4.670 -7.056 1.00 91.81 140 ASP A O 1
ATOM 1090 N N . VAL A 1 141 ? 10.632 6.861 -7.327 1.00 90.19 141 VAL A N 1
ATOM 1091 C CA . VAL A 1 141 ? 12.018 7.235 -7.654 1.00 90.19 141 VAL A CA 1
ATOM 1092 C C . VAL A 1 141 ? 12.687 7.927 -6.469 1.00 90.19 141 VAL A C 1
ATOM 1094 O O . VAL A 1 141 ? 12.581 9.141 -6.312 1.00 90.19 141 VAL A O 1
ATOM 1097 N N . ASP A 1 142 ? 13.445 7.152 -5.688 1.00 88.56 142 ASP A N 1
ATOM 1098 C CA . ASP A 1 142 ? 14.232 7.649 -4.545 1.00 88.56 142 ASP A CA 1
ATOM 1099 C C . ASP A 1 142 ? 15.750 7.665 -4.804 1.00 88.56 142 ASP A C 1
ATOM 1101 O O . ASP A 1 142 ? 16.509 8.391 -4.156 1.00 88.56 142 ASP A O 1
ATOM 1105 N N . LYS A 1 143 ? 16.228 6.827 -5.731 1.00 87.94 143 LYS A N 1
ATOM 1106 C CA . LYS A 1 143 ? 17.657 6.630 -6.039 1.00 87.94 143 LYS A CA 1
ATOM 1107 C C . LYS A 1 143 ? 17.890 6.513 -7.542 1.00 87.94 143 LYS A C 1
ATOM 1109 O O . LYS A 1 143 ? 16.981 6.232 -8.316 1.00 87.94 143 LYS A O 1
ATOM 1114 N N . VAL A 1 144 ? 19.154 6.651 -7.942 1.00 89.31 144 VAL A N 1
ATOM 1115 C CA . VAL A 1 144 ? 19.588 6.607 -9.351 1.00 89.31 144 VAL A CA 1
ATOM 1116 C C . VAL A 1 144 ? 19.108 5.343 -10.072 1.00 89.31 144 VAL A C 1
ATOM 1118 O O . VAL A 1 144 ? 18.581 5.442 -11.171 1.00 89.31 144 VAL A O 1
ATOM 1121 N N . SER A 1 145 ? 19.183 4.169 -9.438 1.00 87.31 145 SER A N 1
ATOM 1122 C CA . SER A 1 145 ? 18.717 2.926 -10.071 1.00 87.31 145 SER A CA 1
ATOM 1123 C C . SER A 1 145 ? 17.207 2.902 -10.337 1.00 87.31 145 SER A C 1
ATOM 1125 O O . SER A 1 145 ? 16.761 2.216 -11.250 1.00 87.31 145 SER A O 1
ATOM 1127 N N . ASP A 1 146 ? 16.411 3.608 -9.526 1.00 89.12 146 ASP A N 1
ATOM 1128 C CA . ASP A 1 146 ? 14.962 3.698 -9.742 1.00 89.12 146 ASP A CA 1
ATOM 1129 C C . ASP A 1 146 ? 14.658 4.647 -10.904 1.00 89.12 146 ASP A C 1
ATOM 1131 O O . ASP A 1 146 ? 13.772 4.369 -11.707 1.00 89.12 146 ASP A O 1
ATOM 1135 N N . HIS A 1 147 ? 15.442 5.722 -11.041 1.00 91.81 147 HIS A N 1
ATOM 1136 C CA . HIS A 1 147 ? 15.364 6.632 -12.182 1.00 91.81 147 HIS A CA 1
ATOM 1137 C C . HIS A 1 147 ? 15.680 5.911 -13.499 1.00 91.81 147 HIS A C 1
ATOM 1139 O O . HIS A 1 147 ? 14.875 5.958 -14.423 1.00 91.81 147 HIS A O 1
ATOM 1145 N N . GLU A 1 148 ? 16.796 5.175 -13.561 1.00 92.00 148 GLU A N 1
ATOM 1146 C CA . GLU A 1 148 ? 17.181 4.374 -14.737 1.00 92.00 148 GLU A CA 1
ATOM 1147 C C . GLU A 1 148 ? 16.096 3.349 -15.111 1.00 92.00 148 GLU A C 1
ATOM 1149 O O . GLU A 1 148 ? 15.766 3.162 -16.285 1.00 92.00 148 GLU A O 1
ATOM 1154 N N . MET A 1 149 ? 15.499 2.699 -14.105 1.00 90.75 149 MET A N 1
ATOM 1155 C CA . MET A 1 149 ? 14.391 1.766 -14.303 1.00 90.75 149 MET A CA 1
ATOM 1156 C C . MET A 1 149 ? 13.147 2.472 -14.857 1.00 90.75 149 MET A C 1
ATOM 1158 O O . MET A 1 149 ? 12.541 1.981 -15.810 1.00 90.75 149 MET A O 1
ATOM 1162 N N . ALA A 1 150 ? 12.768 3.616 -14.284 1.00 93.44 150 ALA A N 1
A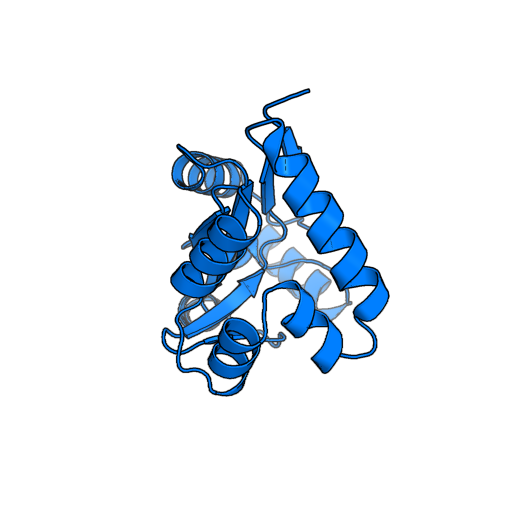TOM 1163 C CA . ALA A 1 150 ? 11.612 4.386 -14.725 1.00 93.44 150 ALA A CA 1
ATOM 1164 C C . ALA A 1 150 ? 11.789 4.916 -16.155 1.00 93.44 150 ALA A C 1
ATOM 1166 O O . ALA A 1 150 ? 10.864 4.799 -16.958 1.00 93.44 150 ALA A O 1
ATOM 1167 N N . GLU A 1 151 ? 12.971 5.431 -16.503 1.00 94.44 151 GLU A N 1
ATOM 1168 C CA . GLU A 1 151 ? 13.288 5.870 -17.867 1.00 94.44 151 GLU A CA 1
ATOM 1169 C C . GLU A 1 151 ? 13.187 4.722 -18.871 1.00 94.44 151 GLU A C 1
ATOM 1171 O O . GLU A 1 151 ? 12.549 4.878 -19.910 1.00 94.44 151 GLU A O 1
ATOM 1176 N N . SER A 1 152 ? 13.746 3.552 -18.545 1.00 92.88 152 SER A N 1
ATOM 1177 C CA . SER A 1 152 ? 13.650 2.352 -19.387 1.00 92.88 152 SER A CA 1
ATOM 1178 C C . SER A 1 152 ? 12.195 1.943 -19.645 1.00 92.88 152 SER A C 1
ATOM 1180 O O . SER A 1 152 ? 11.802 1.680 -20.784 1.00 92.88 152 SER A O 1
ATOM 1182 N N . ILE A 1 153 ? 11.361 1.956 -18.600 1.00 93.94 153 ILE A N 1
ATOM 1183 C CA . ILE A 1 153 ? 9.933 1.634 -18.714 1.00 93.94 153 ILE A CA 1
ATOM 1184 C C . ILE A 1 153 ? 9.202 2.676 -19.566 1.00 93.94 153 ILE A C 1
ATOM 1186 O O . ILE A 1 153 ? 8.411 2.311 -20.433 1.00 93.94 153 ILE A O 1
ATOM 1190 N N . LEU A 1 154 ? 9.455 3.967 -19.341 1.00 94.19 154 LEU A N 1
ATOM 1191 C CA . LEU A 1 154 ? 8.834 5.043 -20.115 1.00 94.19 154 LEU A CA 1
ATOM 1192 C C . LEU A 1 154 ? 9.246 4.994 -21.589 1.00 94.19 154 LEU A C 1
ATOM 1194 O O . LEU A 1 154 ? 8.388 5.161 -22.452 1.00 94.19 154 LEU A O 1
ATOM 1198 N N . ALA A 1 155 ? 10.515 4.706 -21.876 1.00 94.12 155 ALA A N 1
ATOM 1199 C CA . ALA A 1 155 ? 11.013 4.540 -23.237 1.00 94.12 155 ALA A CA 1
ATOM 1200 C C . ALA A 1 155 ? 10.354 3.352 -23.953 1.00 94.12 155 ALA A C 1
ATOM 1202 O O . ALA A 1 155 ? 10.070 3.448 -25.138 1.00 94.12 155 ALA A O 1
ATOM 1203 N N . ALA A 1 156 ? 10.059 2.260 -23.240 1.00 91.56 156 ALA A N 1
ATOM 1204 C CA . ALA A 1 156 ? 9.366 1.098 -23.802 1.00 91.56 156 ALA A CA 1
ATOM 1205 C C . ALA A 1 156 ? 7.850 1.306 -24.010 1.00 91.56 156 ALA A C 1
ATOM 1207 O O . ALA A 1 156 ? 7.207 0.492 -24.674 1.00 91.56 156 ALA A O 1
ATOM 1208 N N . ARG A 1 157 ? 7.259 2.353 -23.413 1.00 87.81 157 ARG A N 1
ATOM 1209 C CA . ARG A 1 157 ? 5.840 2.723 -23.590 1.00 87.81 157 ARG A CA 1
ATOM 1210 C C . ARG A 1 157 ? 5.601 3.607 -24.824 1.00 87.81 157 ARG A C 1
ATOM 1212 O O . ARG A 1 157 ? 4.441 3.756 -25.213 1.00 87.81 157 ARG A O 1
ATOM 1219 N N . GLY A 1 158 ? 6.651 4.230 -25.365 1.00 60.41 158 GLY A N 1
ATOM 1220 C CA . GLY A 1 158 ? 6.624 5.074 -26.568 1.00 60.41 158 GLY A CA 1
ATOM 1221 C C . GLY A 1 158 ? 7.031 4.314 -27.820 1.00 60.41 158 GLY A C 1
ATOM 1222 O O . GLY A 1 158 ? 6.581 4.743 -28.904 1.00 60.41 158 GLY A O 1
#

Mean predicted aligned error: 4.18 Å

Secondary structure (DSSP, 8-state):
--SEEE--S--TT--HHHHHHHHHHTTT-SEEEEEEEHHHHHHH-TT-----EEETTEEEEEEEEEEE-STTHHHHHHHHHHHHHTTTSHHHHHHTT-HHHHHHHHTT-S-HHHHHHHHHHHHTS-EEEEE-S-GGGG----SHHHHHHHHHHHHHH-

Organism: NCBI:txid397260

InterPro domains:
  IPR029044 Nucleotide-diphospho-sugar transferases [G3DSA:3.90.550.10] (1-147)
  IPR029044 Nucleotide-diphospho-sugar transferases [SSF53448] (3-146)

Radius of gyration: 16.0 Å; Cα contacts (8 Å, |Δi|>4): 253; chains: 1; bounding box: 37×33×48 Å

Nearest PDB structures (foldseek):
  2dpw-assembly1_A  TM=8.714E-01  e=1.668E-09  Thermus thermophilus HB8
  5hs2-assembly1_A  TM=5.483E-01  e=1.120E-01  Bacillus subtilis subsp. subtilis str. 168

Solvent-accessible surface area (backbone atoms only — not comparable to full-atom values): 8559 Å² total; per-residue (Å²): 134,65,68,41,79,49,67,69,92,47,42,88,66,64,46,73,65,59,52,50,53,46,55,61,60,40,58,97,38,23,29,25,39,33,27,21,45,50,67,54,32,40,74,77,38,72,82,70,85,75,80,64,54,60,30,57,75,50,35,32,33,65,30,61,37,35,39,33,48,38,82,54,27,54,56,55,51,53,52,47,54,58,29,58,78,31,54,92,41,65,70,58,32,34,47,77,57,29,64,70,56,30,50,27,44,76,69,31,74,35,34,62,55,58,47,40,34,50,37,19,57,76,68,72,31,47,32,41,61,29,77,46,82,58,36,54,53,42,49,54,55,88,48,70,72,38,45,56,49,50,50,55,53,55,61,74,74,108

pLDDT: mean 91.36, std 8.43, range [57.31, 98.5]

Foldseek 3Di:
DFWDKWADPQQLPDDPVQVVLQVVQVPPWQKEWEKAFPCLCCVVPVPDDDDWQAALVGTIFTLRIMIGGDPLVVLVVVLVVQLVVCVVPVQVNLCSLNDVLSVRSVVRVGDPQRSQQSSQVVSPTGYGYRHDSHNSSNQGDDDPVSVVVSVVVVVVVD

Sequence (158 aa):
PWPVFVTTADHPLLTRAMVSAFLAGAADCDVALAAVERHAMLARYPENKRTWLRFSDGAYSGANLFALATPRAVRALDLWSMAEQDRKKAFRLFWHFGPLLALRAITRTIGFAAAIRSAGRRNGFAARLVVLDDPEAAIDVDKVSDHEMAESILAARG